Protein AF-A0A6S7KUN6-F1 (afdb_monomer_lite)

Structure (mmCIF, N/CA/C/O backbone):
data_AF-A0A6S7KUN6-F1
#
_entry.id   AF-A0A6S7KUN6-F1
#
loop_
_atom_site.group_PDB
_atom_site.id
_atom_site.type_symbol
_atom_site.label_atom_id
_atom_site.label_alt_id
_atom_site.label_comp_id
_atom_site.label_asym_id
_atom_site.label_entity_id
_atom_site.label_seq_id
_atom_site.pdbx_PDB_ins_code
_atom_site.Cartn_x
_atom_site.Cartn_y
_atom_site.Cartn_z
_atom_site.occupancy
_atom_site.B_iso_or_equiv
_atom_site.auth_seq_id
_atom_site.auth_comp_id
_atom_site.auth_asym_id
_atom_site.auth_atom_id
_atom_site.pdbx_PDB_model_num
ATOM 1 N N . MET A 1 1 ? -30.456 -2.593 23.488 1.00 65.50 1 MET A N 1
ATOM 2 C CA . MET A 1 1 ? -29.211 -3.186 22.964 1.00 65.50 1 MET A CA 1
ATOM 3 C C . MET A 1 1 ? -28.466 -2.086 22.238 1.00 65.50 1 MET A C 1
ATOM 5 O O . MET A 1 1 ? -29.022 -1.515 21.307 1.00 65.50 1 MET A O 1
ATOM 9 N N . SER A 1 2 ? -27.295 -1.713 22.738 1.00 84.31 2 SER A N 1
ATOM 10 C CA . SER A 1 2 ? -26.428 -0.672 22.185 1.00 84.31 2 SER A CA 1
ATOM 11 C C . SER A 1 2 ? -25.252 -1.310 21.444 1.00 84.31 2 SER A C 1
ATOM 13 O O . SER A 1 2 ? -24.844 -2.427 21.752 1.00 84.31 2 SER A O 1
ATOM 15 N N . LEU A 1 3 ? -24.660 -0.581 20.494 1.00 85.38 3 LEU A N 1
ATOM 16 C CA . LEU A 1 3 ? -23.443 -1.002 19.790 1.00 85.38 3 LEU A CA 1
ATOM 17 C C . LEU A 1 3 ? -22.271 -1.250 20.763 1.00 85.38 3 LEU A C 1
ATOM 19 O O . LEU A 1 3 ? -21.413 -2.081 20.501 1.00 85.38 3 LEU A O 1
ATOM 23 N N . THR A 1 4 ? -22.254 -0.565 21.910 1.00 87.75 4 THR A N 1
ATOM 24 C CA . THR A 1 4 ? -21.244 -0.727 22.971 1.00 87.75 4 THR A CA 1
ATOM 25 C C . THR A 1 4 ? -21.329 -2.049 23.727 1.00 87.75 4 THR A C 1
ATOM 27 O O . THR A 1 4 ? -20.382 -2.390 24.426 1.00 87.75 4 THR A O 1
ATOM 30 N N . ASP A 1 5 ? -22.443 -2.772 23.600 1.00 91.62 5 ASP A N 1
ATOM 31 C CA . ASP A 1 5 ? -22.669 -4.040 24.301 1.00 91.62 5 ASP A CA 1
ATOM 32 C C . ASP A 1 5 ? -22.072 -5.229 23.523 1.00 91.62 5 ASP A C 1
ATOM 34 O O . ASP A 1 5 ? -22.099 -6.366 23.993 1.00 91.62 5 ASP A O 1
ATOM 38 N N . LEU A 1 6 ? -21.552 -4.980 22.315 1.00 92.69 6 LEU A N 1
ATOM 39 C CA . LEU A 1 6 ? -20.938 -5.995 21.469 1.00 92.69 6 LEU A CA 1
ATOM 40 C C . LEU A 1 6 ? -19.494 -6.292 21.893 1.00 92.69 6 LEU A C 1
ATOM 42 O O . LEU A 1 6 ? -18.764 -5.386 22.305 1.00 92.69 6 LEU A O 1
ATOM 46 N N . PRO A 1 7 ? -19.039 -7.542 21.710 1.00 93.69 7 PRO A N 1
ATOM 47 C CA . PRO A 1 7 ? -17.645 -7.887 21.931 1.00 93.69 7 PRO A CA 1
ATOM 48 C C . PRO A 1 7 ? -16.720 -7.142 20.940 1.00 93.69 7 PRO A C 1
ATOM 50 O O . PRO A 1 7 ? -17.113 -6.894 19.788 1.00 93.69 7 PRO A O 1
ATOM 53 N N . PRO A 1 8 ? -15.487 -6.783 21.351 1.00 90.88 8 PRO A N 1
ATOM 54 C CA . PRO A 1 8 ? -14.544 -6.011 20.536 1.00 90.88 8 PRO A CA 1
ATOM 55 C C . PRO A 1 8 ? -14.263 -6.604 19.150 1.00 90.88 8 PRO A C 1
ATOM 57 O O . PRO A 1 8 ? -14.085 -5.865 18.186 1.00 90.88 8 PRO A O 1
ATOM 60 N N . GLU A 1 9 ? -14.254 -7.929 19.019 1.00 92.38 9 GLU A N 1
ATOM 61 C CA . GLU A 1 9 ? -13.981 -8.644 17.771 1.00 92.38 9 GLU A CA 1
ATOM 62 C C . GLU A 1 9 ? -15.078 -8.405 16.725 1.00 92.38 9 GLU A C 1
ATOM 64 O O . GLU A 1 9 ? -14.798 -8.248 15.531 1.00 92.38 9 GLU A O 1
ATOM 69 N N . VAL A 1 10 ? -16.335 -8.330 17.174 1.00 94.00 10 VAL A N 1
ATOM 70 C CA . VAL A 1 10 ? -17.483 -8.026 16.309 1.00 94.00 10 VAL A CA 1
ATOM 71 C C . VAL A 1 10 ? -17.439 -6.560 15.893 1.00 94.00 10 VAL A C 1
ATOM 73 O O . VAL A 1 10 ? -17.616 -6.259 14.715 1.00 94.00 10 VAL A O 1
ATOM 76 N N . LEU A 1 11 ? -17.111 -5.654 16.819 1.00 94.00 11 LEU A N 1
ATOM 77 C CA . LEU A 1 11 ? -16.915 -4.235 16.508 1.00 94.00 11 LEU A CA 1
ATOM 78 C C . LEU A 1 11 ? -15.819 -4.029 15.458 1.00 94.00 11 LEU A C 1
ATOM 80 O O . LEU A 1 11 ? -16.039 -3.337 14.467 1.00 94.00 11 LEU A O 1
ATOM 84 N N . LEU A 1 12 ? -14.669 -4.686 15.618 1.00 92.88 12 LEU A N 1
ATOM 85 C CA . LEU A 1 12 ? -13.580 -4.648 14.641 1.00 92.88 12 LEU A CA 1
ATOM 86 C C . LEU A 1 12 ? -13.991 -5.200 13.277 1.00 92.88 12 LEU A C 1
ATOM 88 O O . LEU A 1 12 ? -13.577 -4.667 12.249 1.00 92.88 12 LEU A O 1
ATOM 92 N N . THR A 1 13 ? -14.822 -6.239 13.260 1.00 93.56 13 THR A N 1
ATOM 93 C CA . THR A 1 13 ? -15.366 -6.796 12.018 1.00 93.56 13 THR A CA 1
ATOM 94 C C . THR A 1 13 ? -16.308 -5.810 11.333 1.00 93.56 13 THR A C 1
ATOM 96 O O . THR A 1 13 ? -16.226 -5.647 10.123 1.00 93.56 13 THR A O 1
ATOM 99 N N . ILE A 1 14 ? -17.150 -5.090 12.078 1.00 94.00 14 ILE A N 1
ATOM 100 C CA . ILE A 1 14 ? -17.986 -4.015 11.519 1.00 94.00 14 ILE A CA 1
ATOM 101 C C . ILE A 1 14 ? -17.098 -2.896 10.958 1.00 94.00 14 ILE A C 1
ATOM 103 O O . ILE A 1 14 ? -17.299 -2.442 9.833 1.00 94.00 14 ILE A O 1
ATOM 107 N N . PHE A 1 15 ? -16.078 -2.476 11.711 1.00 93.50 15 PHE A N 1
ATOM 108 C CA . PHE A 1 15 ? -15.167 -1.406 11.300 1.00 93.50 15 PHE A CA 1
ATOM 109 C C . PHE A 1 15 ? -14.301 -1.774 10.092 1.00 93.50 15 PHE A C 1
ATOM 111 O O . PHE A 1 15 ? -13.821 -0.871 9.408 1.00 93.50 15 PHE A O 1
ATOM 118 N N . LEU A 1 16 ? -14.134 -3.065 9.793 1.00 92.06 16 LEU A N 1
ATOM 119 C CA . LEU A 1 16 ? -13.464 -3.543 8.583 1.00 92.06 16 LEU A CA 1
ATOM 120 C C . LEU A 1 16 ? -14.166 -3.068 7.302 1.00 92.06 16 LEU A C 1
ATOM 122 O O . LEU A 1 16 ? -13.493 -2.771 6.323 1.00 92.06 16 LEU A O 1
ATOM 126 N N . TYR A 1 17 ? -15.497 -2.949 7.325 1.00 92.38 17 TYR A N 1
ATOM 127 C CA . TYR A 1 17 ? -16.297 -2.489 6.183 1.00 92.38 17 TYR A CA 1
ATOM 128 C C . TYR A 1 17 ? -16.336 -0.963 6.033 1.00 92.38 17 TYR A C 1
ATOM 130 O O . TYR A 1 17 ? -16.859 -0.443 5.050 1.00 92.38 17 TYR A O 1
ATOM 138 N N . LEU A 1 18 ? -15.817 -0.225 7.013 1.00 94.25 18 LEU A N 1
ATOM 139 C CA . LEU A 1 18 ? -15.802 1.234 7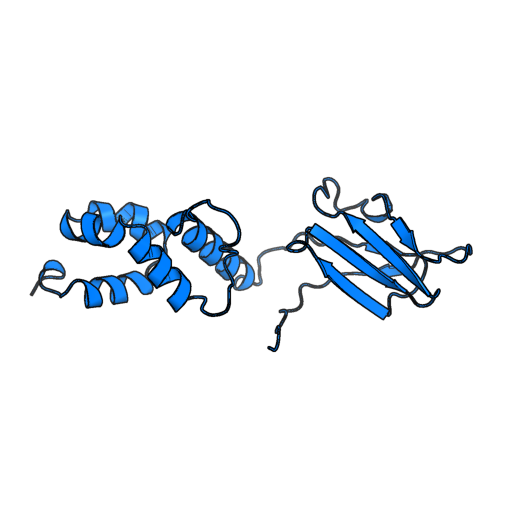.007 1.00 94.25 18 LEU A CA 1
ATOM 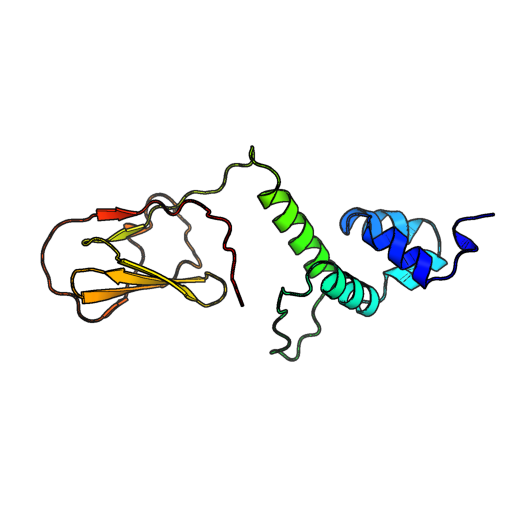140 C C . LEU A 1 18 ? -14.455 1.743 6.515 1.00 94.25 18 LEU A C 1
ATOM 142 O O . LEU A 1 18 ? -13.427 1.220 6.931 1.00 94.25 18 LEU A O 1
ATOM 146 N N . ARG A 1 19 ? -14.437 2.818 5.719 1.00 92.62 19 ARG A N 1
ATOM 147 C CA . ARG A 1 19 ? -13.185 3.417 5.226 1.00 92.62 19 ARG A CA 1
ATOM 148 C C . ARG A 1 19 ? -12.261 3.876 6.353 1.00 92.62 19 ARG A C 1
ATOM 150 O O . ARG A 1 19 ? -12.712 4.444 7.349 1.00 92.62 19 ARG A O 1
ATOM 157 N N . THR A 1 20 ? -10.960 3.698 6.156 1.00 93.19 20 THR A N 1
ATOM 158 C CA . THR A 1 20 ? -9.891 4.012 7.110 1.00 93.19 20 THR A CA 1
ATOM 159 C C . THR A 1 20 ? -9.988 5.450 7.622 1.00 93.19 20 THR A C 1
ATOM 161 O O . THR A 1 20 ? -10.024 5.667 8.835 1.00 93.19 20 THR A O 1
ATOM 164 N N . LYS A 1 21 ? -10.142 6.429 6.716 1.00 93.00 21 LYS A N 1
ATOM 165 C CA . LYS A 1 21 ? -10.352 7.851 7.056 1.00 93.00 21 LYS A CA 1
ATOM 166 C C . LYS A 1 21 ? -11.541 8.054 8.004 1.00 93.00 21 LYS A C 1
ATOM 168 O O . LYS A 1 21 ? -11.430 8.789 8.982 1.00 93.00 21 LYS A O 1
ATOM 173 N N . PHE A 1 22 ? -12.670 7.395 7.738 1.00 95.25 22 PHE A N 1
ATOM 174 C CA . PHE A 1 22 ? -13.879 7.511 8.557 1.00 95.25 22 PHE A CA 1
ATOM 175 C C . PHE A 1 22 ? -13.689 6.880 9.940 1.00 95.25 22 PHE A C 1
ATOM 177 O O . PHE A 1 22 ? -14.031 7.476 10.962 1.00 95.25 22 PHE A O 1
ATOM 184 N N . VAL A 1 23 ? -13.086 5.692 9.991 1.00 95.50 23 VAL A N 1
ATOM 185 C CA . VAL A 1 23 ? -12.803 4.994 11.249 1.00 95.50 23 VAL A CA 1
ATOM 186 C C . VAL A 1 23 ? -11.882 5.835 12.138 1.00 95.50 23 VAL A C 1
ATOM 188 O O . VAL A 1 23 ? -12.180 6.029 13.316 1.00 95.50 23 VAL A O 1
ATOM 191 N N . LEU A 1 24 ? -10.811 6.401 11.576 1.00 94.12 24 LEU A N 1
ATOM 192 C CA . LEU A 1 24 ? -9.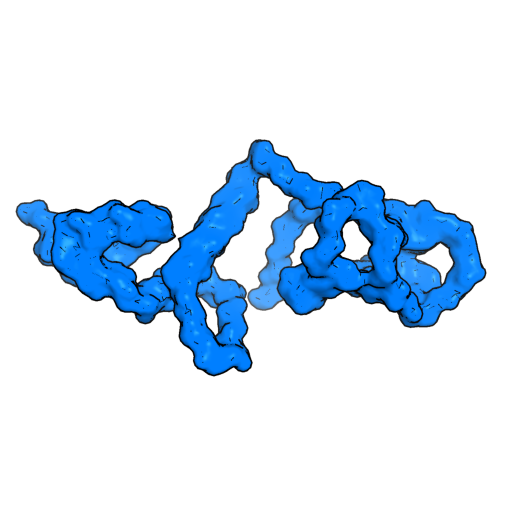836 7.199 12.323 1.00 94.12 24 LEU A CA 1
ATOM 193 C C . LEU A 1 24 ? -10.359 8.567 12.759 1.00 94.12 24 LEU A C 1
ATOM 195 O O . LEU A 1 24 ? -10.056 8.987 13.874 1.00 94.12 24 LEU A O 1
ATOM 199 N N . ASN A 1 25 ? -11.133 9.254 11.917 1.00 94.50 25 ASN A N 1
ATOM 200 C CA . ASN A 1 25 ? -11.549 10.634 12.185 1.00 94.50 25 ASN A CA 1
ATOM 201 C C . ASN A 1 25 ? -12.898 10.736 12.899 1.00 94.50 25 ASN A C 1
ATOM 203 O O . ASN A 1 25 ? -13.129 11.705 13.623 1.00 94.50 25 ASN A O 1
ATOM 207 N N . THR A 1 26 ? -13.782 9.757 12.705 1.00 95.75 26 THR A N 1
ATOM 208 C CA . THR A 1 26 ? -15.151 9.789 13.228 1.00 95.75 26 THR A CA 1
ATOM 209 C C . THR A 1 26 ? -15.341 8.761 14.332 1.00 95.75 26 THR A C 1
ATOM 211 O O . THR A 1 26 ? -15.686 9.136 15.449 1.00 95.75 26 THR A O 1
ATOM 214 N N . VAL A 1 27 ? -15.074 7.477 14.068 1.00 94.69 27 VAL A N 1
ATOM 215 C CA . VAL A 1 27 ? -15.407 6.388 15.010 1.00 94.69 27 VAL A CA 1
ATOM 216 C C . VAL A 1 27 ? -14.605 6.491 16.313 1.00 94.69 27 VAL A C 1
ATOM 218 O O . VAL A 1 27 ? -15.159 6.299 17.395 1.00 94.69 27 VAL A O 1
ATOM 221 N N . THR A 1 28 ? -13.334 6.893 16.238 1.00 94.88 28 THR A N 1
ATOM 222 C CA . THR A 1 28 ? -12.486 7.149 17.421 1.00 94.88 28 THR A CA 1
ATOM 223 C C . THR A 1 28 ? -13.026 8.246 18.344 1.00 94.88 28 THR A C 1
ATOM 225 O O . THR A 1 28 ? -12.699 8.255 19.528 1.00 94.88 28 THR A O 1
ATOM 228 N N . ARG A 1 29 ? -13.851 9.168 17.830 1.00 95.06 29 ARG A N 1
ATOM 229 C CA . ARG A 1 29 ? -14.406 10.302 18.586 1.00 95.06 29 ARG A CA 1
ATOM 230 C C . ARG A 1 29 ? -15.772 10.009 19.204 1.00 95.06 29 ARG A C 1
ATOM 232 O O . ARG A 1 29 ? -16.244 10.806 20.006 1.00 95.06 29 ARG A O 1
ATOM 239 N N . VAL A 1 30 ? -16.401 8.886 18.850 1.00 94.12 30 VAL A N 1
ATOM 240 C CA . VAL A 1 30 ? -17.744 8.531 19.336 1.00 94.12 30 VAL A CA 1
ATOM 241 C C . VAL A 1 30 ? -17.712 8.145 20.814 1.00 94.12 30 VAL A C 1
ATOM 243 O O . VAL A 1 30 ? -18.526 8.629 21.596 1.00 94.12 30 VAL A O 1
ATOM 246 N N . CYS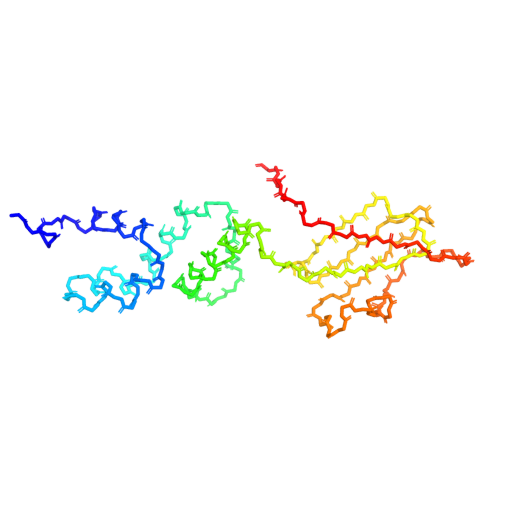 A 1 31 ? -16.788 7.267 21.216 1.00 94.06 31 CYS A N 1
ATOM 247 C CA . CYS A 1 31 ? -16.662 6.837 22.607 1.00 94.06 31 CYS A CA 1
ATOM 248 C C . CYS A 1 31 ? -15.250 6.330 22.941 1.00 94.06 31 CYS A C 1
ATOM 250 O O . CYS A 1 31 ? -14.467 5.963 22.062 1.00 94.06 31 CYS A O 1
ATOM 252 N N . LYS A 1 32 ? -14.940 6.255 24.244 1.00 94.00 32 LYS A N 1
ATOM 253 C CA . LYS A 1 32 ? -13.636 5.781 24.744 1.00 94.00 32 LYS A CA 1
ATOM 254 C C . LYS A 1 32 ? -13.341 4.336 24.337 1.00 94.00 32 LYS A C 1
ATOM 256 O O . LYS A 1 32 ? -12.205 4.021 24.006 1.00 94.00 32 LYS A O 1
ATOM 261 N N . LEU A 1 33 ? -14.357 3.468 24.325 1.00 93.69 33 LEU A N 1
ATOM 262 C CA . LEU A 1 33 ? -14.205 2.067 23.922 1.00 93.69 33 LEU A CA 1
ATOM 263 C C . LEU A 1 33 ? -13.671 1.962 22.485 1.00 93.69 33 LEU A C 1
ATOM 265 O O . LEU A 1 33 ? -12.678 1.281 22.243 1.00 93.69 33 LEU A O 1
ATOM 269 N N . PHE A 1 34 ? -14.285 2.682 21.544 1.00 94.88 34 PHE A N 1
ATOM 270 C CA . PHE A 1 34 ? -13.871 2.653 20.139 1.00 94.88 34 PHE A CA 1
ATOM 271 C C . PHE A 1 34 ? -12.486 3.254 19.949 1.00 94.88 34 PHE A C 1
ATOM 273 O O . PHE A 1 34 ? -11.670 2.683 19.227 1.00 94.88 34 PHE A O 1
ATOM 280 N N . TYR A 1 35 ? -12.185 4.347 20.655 1.00 95.00 35 TYR A N 1
ATOM 281 C CA . TYR A 1 35 ? -10.838 4.903 20.688 1.00 95.00 35 TYR A CA 1
ATOM 282 C C . TYR A 1 35 ? -9.804 3.844 21.098 1.00 95.00 35 TYR A C 1
ATOM 284 O O . TYR A 1 35 ? -8.824 3.640 20.384 1.00 95.00 35 TYR A O 1
ATOM 292 N N . HIS A 1 36 ? -10.029 3.117 22.195 1.00 94.81 36 HIS A N 1
ATOM 293 C CA . HIS A 1 36 ? -9.077 2.117 22.690 1.00 94.81 36 HIS A CA 1
ATOM 294 C C . HIS A 1 36 ? -8.919 0.899 21.773 1.00 94.81 36 HIS A C 1
ATOM 296 O O . HIS A 1 36 ? -7.822 0.358 21.684 1.00 94.81 36 HIS A O 1
ATOM 302 N N . ILE A 1 37 ? -9.976 0.492 21.068 1.00 94.19 37 ILE A N 1
ATOM 303 C CA . ILE A 1 37 ? -9.937 -0.648 20.140 1.00 94.19 37 ILE A CA 1
ATOM 304 C C . ILE A 1 37 ? -9.239 -0.282 18.815 1.00 94.19 37 ILE A C 1
ATOM 306 O O . ILE A 1 37 ? -8.502 -1.091 18.249 1.00 94.19 37 ILE A O 1
ATOM 310 N N . ILE A 1 38 ? -9.461 0.936 18.310 1.00 94.62 38 ILE A N 1
ATOM 311 C CA . ILE A 1 38 ? -8.981 1.382 16.991 1.00 94.62 38 ILE A CA 1
ATOM 312 C C . ILE A 1 38 ? -7.569 1.975 17.058 1.00 94.62 38 ILE A C 1
ATOM 314 O O . ILE A 1 38 ? -6.813 1.881 16.095 1.00 94.62 38 ILE A O 1
ATOM 318 N N . THR A 1 39 ? -7.192 2.618 18.163 1.00 92.50 39 THR A N 1
ATOM 319 C CA . THR A 1 39 ? -5.903 3.325 18.270 1.00 92.50 39 THR A CA 1
ATOM 320 C C . THR A 1 39 ? -4.663 2.426 18.120 1.00 92.50 39 THR A C 1
ATOM 322 O O . THR A 1 39 ? -3.696 2.892 17.512 1.00 92.50 39 THR A O 1
ATOM 325 N N . PRO A 1 40 ? -4.618 1.178 18.621 1.00 92.94 40 PRO A N 1
ATOM 326 C CA . PRO A 1 40 ? -3.435 0.327 18.494 1.00 92.94 40 PRO A CA 1
ATOM 327 C C . PRO A 1 40 ? -3.077 -0.007 17.036 1.00 92.94 40 PRO A C 1
ATOM 329 O O . PRO A 1 40 ? -3.934 -0.411 16.255 1.00 92.94 40 PRO A O 1
ATOM 332 N N . GLU A 1 41 ? -1.793 0.079 16.671 1.00 91.19 41 GLU A N 1
ATOM 333 C CA . GLU A 1 41 ? -1.319 -0.283 15.319 1.00 91.19 41 GLU A CA 1
ATOM 334 C C . GLU A 1 41 ? -1.549 -1.767 14.986 1.00 91.19 41 GLU A C 1
ATOM 336 O O . GLU A 1 41 ? -1.790 -2.111 13.833 1.00 91.19 41 GLU A O 1
ATOM 341 N N . ALA A 1 42 ? -1.560 -2.654 15.988 1.00 90.00 42 ALA A N 1
ATOM 342 C CA . ALA A 1 42 ? -1.840 -4.080 15.795 1.00 90.00 42 ALA A CA 1
ATOM 343 C C . ALA A 1 42 ? -3.236 -4.340 15.196 1.00 90.00 42 ALA A C 1
ATOM 345 O O . ALA A 1 42 ? -3.410 -5.256 14.385 1.00 90.00 42 ALA A O 1
ATOM 346 N N . THR A 1 43 ? -4.220 -3.503 15.543 1.00 92.88 43 THR A N 1
ATOM 347 C CA . THR A 1 43 ? -5.564 -3.540 14.955 1.00 92.88 43 THR A CA 1
ATOM 348 C C . THR A 1 43 ? -5.500 -3.283 13.450 1.00 92.88 43 THR A C 1
ATOM 350 O O . THR A 1 43 ? -6.107 -4.007 12.660 1.00 92.88 43 THR A O 1
ATOM 353 N N . TRP A 1 44 ? -4.707 -2.293 13.042 1.00 92.81 44 TRP A N 1
ATOM 354 C CA . TRP A 1 44 ? -4.535 -1.907 11.644 1.00 92.81 44 TRP A CA 1
ATOM 355 C C . TRP A 1 44 ? -3.671 -2.894 10.866 1.00 92.81 44 TRP A C 1
ATOM 357 O O . TRP A 1 44 ? -4.008 -3.202 9.731 1.00 92.81 44 TRP A O 1
ATOM 367 N N . LYS A 1 45 ? -2.648 -3.490 11.490 1.00 90.56 45 LYS A N 1
ATOM 368 C CA . LYS A 1 45 ? -1.905 -4.622 10.914 1.00 90.56 45 LYS A CA 1
ATOM 369 C C . LYS A 1 45 ? -2.832 -5.797 10.605 1.00 90.56 45 LYS A C 1
ATOM 371 O O . LYS A 1 45 ? -2.806 -6.354 9.511 1.00 90.56 45 LYS A O 1
ATOM 376 N N . THR A 1 46 ? -3.698 -6.146 11.555 1.00 90.50 46 THR A N 1
ATOM 377 C CA . THR A 1 46 ? -4.675 -7.233 11.385 1.00 90.50 46 THR A CA 1
ATOM 378 C C . THR A 1 46 ? -5.668 -6.917 10.269 1.00 90.50 46 THR A C 1
ATOM 380 O O . THR A 1 46 ? -5.958 -7.774 9.436 1.00 90.50 46 THR A O 1
ATOM 383 N N . ARG A 1 47 ? -6.171 -5.678 10.228 1.00 92.19 47 ARG A N 1
ATOM 384 C CA . ARG A 1 47 ? -7.037 -5.187 9.152 1.00 92.19 47 ARG A CA 1
ATOM 385 C C . ARG A 1 47 ? -6.346 -5.268 7.792 1.00 92.19 47 ARG A C 1
ATOM 387 O O . ARG A 1 47 ? -6.925 -5.833 6.872 1.00 92.19 47 ARG A O 1
ATOM 394 N N . PHE A 1 48 ? -5.123 -4.756 7.683 1.00 91.69 48 PHE A N 1
ATOM 395 C CA . PHE A 1 48 ? -4.343 -4.752 6.448 1.00 91.69 48 PHE A CA 1
ATOM 396 C C . PHE A 1 48 ? -4.201 -6.165 5.880 1.00 91.69 48 PHE A C 1
ATOM 398 O O . PHE A 1 48 ? -4.566 -6.412 4.735 1.00 91.69 48 PHE A O 1
ATOM 405 N N . ASN A 1 49 ? -3.780 -7.114 6.718 1.00 89.38 49 ASN A N 1
ATOM 406 C CA . ASN A 1 49 ? -3.585 -8.505 6.311 1.00 89.38 49 ASN A CA 1
ATOM 407 C C . ASN A 1 49 ? -4.893 -9.205 5.909 1.00 89.38 49 ASN A C 1
ATOM 409 O O . ASN A 1 49 ? -4.867 -10.124 5.095 1.00 89.38 49 ASN A O 1
ATOM 413 N N . LYS A 1 50 ? -6.039 -8.789 6.467 1.00 90.12 50 LYS A N 1
ATOM 414 C CA . LYS A 1 50 ? -7.353 -9.316 6.074 1.00 90.12 50 LYS A CA 1
ATOM 415 C C . LYS A 1 50 ? -7.820 -8.784 4.721 1.00 90.12 50 LYS A C 1
ATOM 417 O O . LYS A 1 50 ? -8.399 -9.550 3.959 1.00 90.12 50 LYS A O 1
ATOM 422 N N . ILE A 1 51 ? -7.612 -7.496 4.446 1.00 89.88 51 ILE A N 1
ATOM 423 C CA . ILE A 1 51 ? -8.068 -6.865 3.197 1.00 89.88 51 ILE A CA 1
ATOM 424 C C . ILE A 1 51 ? -7.117 -7.212 2.043 1.00 89.88 51 ILE A C 1
ATOM 426 O O . ILE A 1 51 ? -7.571 -7.565 0.957 1.00 89.88 51 ILE A O 1
ATOM 430 N N . TRP A 1 52 ? -5.803 -7.182 2.284 1.00 89.62 52 TRP A N 1
ATOM 431 C CA . TRP A 1 52 ? -4.776 -7.391 1.261 1.00 89.62 52 TRP A CA 1
ATOM 432 C C . TRP A 1 52 ? -3.800 -8.519 1.625 1.00 89.62 52 TRP A C 1
ATOM 434 O O . TRP A 1 52 ? -2.604 -8.276 1.786 1.00 89.62 52 TRP A O 1
ATOM 444 N N . PRO A 1 53 ? -4.257 -9.783 1.686 1.00 84.19 53 PRO A N 1
ATOM 445 C CA . PRO A 1 53 ? -3.429 -10.910 2.128 1.00 84.19 53 PRO A CA 1
ATOM 446 C C . PRO A 1 53 ? -2.200 -11.169 1.244 1.00 84.19 53 PRO A C 1
ATOM 448 O O . PRO A 1 53 ? -1.252 -11.811 1.680 1.00 84.19 53 PRO A O 1
ATOM 451 N N . ARG A 1 54 ? -2.217 -10.690 -0.007 1.00 79.62 54 ARG A N 1
ATOM 452 C CA . ARG A 1 54 ? -1.124 -10.857 -0.978 1.00 79.62 54 ARG A CA 1
ATOM 453 C C . ARG A 1 54 ? -0.208 -9.637 -1.097 1.00 79.62 54 ARG A C 1
ATOM 455 O O . ARG A 1 54 ? 0.775 -9.705 -1.829 1.00 79.62 54 ARG A O 1
ATOM 462 N N . ARG A 1 55 ? -0.510 -8.518 -0.426 1.00 74.94 55 ARG A N 1
ATOM 463 C CA . ARG A 1 55 ? 0.377 -7.347 -0.436 1.00 74.94 55 ARG A CA 1
ATOM 464 C C . ARG A 1 55 ? 1.466 -7.574 0.601 1.00 74.94 55 ARG A C 1
ATOM 466 O O . ARG A 1 55 ? 1.222 -7.491 1.800 1.00 74.94 55 ARG A O 1
ATOM 473 N N . VAL A 1 56 ? 2.662 -7.903 0.122 1.00 61.44 56 VAL A N 1
ATOM 474 C CA . VAL A 1 56 ? 3.848 -8.026 0.968 1.00 61.44 56 VAL A CA 1
ATOM 475 C C . VAL A 1 56 ? 4.223 -6.626 1.441 1.00 61.44 56 VAL A C 1
ATOM 477 O O . VAL A 1 56 ? 4.673 -5.798 0.653 1.00 61.44 56 VAL A O 1
ATOM 480 N N . THR A 1 57 ? 4.031 -6.340 2.726 1.00 62.06 57 THR A N 1
ATOM 481 C CA . THR A 1 57 ? 4.775 -5.258 3.370 1.00 62.06 57 THR A CA 1
ATOM 482 C C . THR A 1 57 ? 6.192 -5.765 3.559 1.00 62.06 57 THR A C 1
ATOM 484 O O . THR A 1 57 ? 6.380 -6.807 4.188 1.00 62.06 57 THR A O 1
ATOM 487 N N . ASN A 1 58 ? 7.188 -5.077 3.003 1.00 56.50 58 ASN A N 1
ATOM 488 C CA . ASN A 1 58 ? 8.570 -5.407 3.317 1.00 56.50 58 ASN A CA 1
ATOM 489 C C . ASN A 1 58 ? 8.793 -5.152 4.806 1.00 56.50 58 ASN A C 1
ATOM 491 O O . ASN A 1 58 ? 9.022 -4.022 5.221 1.00 56.50 58 ASN A O 1
ATOM 495 N N . ASP A 1 59 ? 8.749 -6.211 5.606 1.00 53.94 59 ASP A N 1
ATOM 496 C CA . ASP A 1 59 ? 9.209 -6.208 6.998 1.00 53.94 59 ASP A CA 1
ATOM 497 C C . ASP A 1 59 ? 10.761 -6.136 7.055 1.00 53.94 59 ASP A C 1
ATOM 499 O O . ASP A 1 59 ? 11.368 -6.498 8.059 1.00 53.94 59 ASP A O 1
ATOM 503 N N . SER A 1 60 ? 11.431 -5.717 5.968 1.00 51.47 60 SER A N 1
ATOM 504 C CA . SER A 1 60 ? 12.885 -5.814 5.789 1.00 51.47 60 SER A CA 1
ATOM 505 C C . SER A 1 60 ? 13.692 -4.694 6.441 1.00 51.47 60 SER A C 1
ATOM 507 O O . SER A 1 60 ? 14.914 -4.783 6.440 1.00 51.47 60 SER A O 1
ATOM 509 N N . ASP A 1 61 ? 13.053 -3.696 7.048 1.00 49.94 61 ASP A N 1
ATOM 510 C CA . ASP A 1 61 ? 13.739 -2.648 7.801 1.00 49.94 61 ASP A CA 1
ATOM 511 C C . ASP A 1 61 ? 13.181 -2.581 9.225 1.00 49.94 61 ASP A C 1
ATOM 513 O O . ASP A 1 61 ? 11.982 -2.740 9.440 1.00 49.94 61 ASP A O 1
ATOM 517 N N . CYS A 1 62 ? 14.042 -2.313 10.214 1.00 52.62 62 CYS A N 1
ATOM 518 C CA . CYS A 1 62 ? 13.735 -2.150 11.649 1.00 52.62 62 CYS A CA 1
ATOM 519 C C . CYS A 1 62 ? 12.696 -1.049 11.993 1.00 52.62 62 CYS A C 1
ATOM 521 O O . CYS A 1 62 ? 12.608 -0.606 13.140 1.00 52.62 62 CYS A O 1
ATOM 523 N N . ILE A 1 63 ? 11.921 -0.570 11.023 1.00 60.22 63 ILE A N 1
ATOM 524 C CA . ILE A 1 63 ? 10.924 0.482 11.151 1.00 60.22 63 ILE A CA 1
ATOM 525 C C . ILE A 1 63 ? 9.552 -0.179 11.256 1.00 60.22 63 ILE A C 1
ATOM 527 O O . ILE A 1 63 ? 9.057 -0.785 10.310 1.00 60.22 63 ILE A O 1
ATOM 531 N N . ILE A 1 64 ? 8.908 -0.031 12.415 1.00 64.56 64 ILE A N 1
ATOM 532 C CA . ILE A 1 64 ? 7.520 -0.461 12.604 1.00 64.56 64 ILE A CA 1
ATOM 533 C C . ILE A 1 64 ? 6.649 0.298 11.588 1.00 64.56 64 ILE A C 1
ATOM 535 O O . ILE A 1 64 ? 6.602 1.533 11.650 1.00 64.56 64 ILE A O 1
ATOM 539 N N . PRO A 1 65 ? 5.941 -0.396 10.677 1.00 70.88 65 PRO A N 1
ATOM 540 C CA . PRO A 1 65 ? 5.111 0.276 9.691 1.00 70.88 65 PRO A CA 1
ATOM 541 C C . PRO A 1 65 ? 4.009 1.083 10.381 1.00 70.88 65 PRO A C 1
ATOM 543 O O . PRO A 1 65 ? 3.396 0.625 11.349 1.00 70.88 65 PRO A O 1
ATOM 546 N N . ARG A 1 66 ? 3.715 2.282 9.866 1.00 87.75 66 ARG A N 1
ATOM 547 C CA . ARG A 1 66 ? 2.540 3.064 10.283 1.00 87.75 66 ARG A CA 1
ATOM 548 C C . ARG A 1 66 ? 1.309 2.454 9.607 1.00 87.75 66 ARG A C 1
ATOM 550 O O . ARG A 1 66 ? 0.882 2.915 8.553 1.00 87.75 66 ARG A O 1
ATOM 557 N N . TRP A 1 67 ? 0.763 1.384 10.183 1.00 90.12 67 TRP A N 1
ATOM 558 C CA . TRP A 1 67 ? -0.294 0.562 9.581 1.00 90.12 67 TRP A CA 1
ATOM 559 C C . TRP A 1 67 ? -1.563 1.342 9.257 1.00 90.12 67 TRP A C 1
ATOM 561 O O . TRP A 1 67 ? -2.213 1.053 8.255 1.00 90.12 67 TRP A O 1
ATOM 571 N N . LYS A 1 68 ? -1.900 2.350 10.064 1.00 92.12 68 LYS A N 1
ATOM 572 C CA . LYS A 1 68 ? -2.994 3.286 9.756 1.00 92.12 68 LYS A CA 1
ATOM 573 C C . LYS A 1 68 ? -2.803 3.990 8.417 1.00 92.12 68 LYS A C 1
ATOM 575 O O . LYS A 1 68 ? -3.730 4.042 7.615 1.00 92.12 68 LYS A O 1
ATOM 580 N N . GLU A 1 69 ? -1.602 4.513 8.194 1.00 90.00 69 GLU A N 1
ATOM 581 C CA . GLU A 1 69 ? -1.251 5.240 6.976 1.00 90.00 69 GLU A CA 1
ATOM 582 C C . GLU A 1 69 ? -1.219 4.288 5.781 1.00 90.00 69 GLU A C 1
ATOM 584 O O . GLU A 1 69 ? -1.817 4.573 4.751 1.00 90.00 69 GLU A O 1
ATOM 589 N N . LEU A 1 70 ? -0.632 3.101 5.949 1.00 89.06 70 LEU A N 1
ATOM 590 C CA . LEU A 1 70 ? -0.640 2.078 4.904 1.00 89.06 70 LEU A CA 1
ATOM 591 C C . LEU A 1 70 ? -2.061 1.663 4.514 1.00 89.06 70 LEU A C 1
ATOM 593 O O . LEU A 1 70 ? -2.370 1.619 3.327 1.00 89.06 70 LEU A O 1
ATOM 597 N N . CYS A 1 71 ? -2.945 1.398 5.482 1.00 91.56 71 CYS A N 1
ATOM 598 C CA . CYS A 1 71 ? -4.347 1.089 5.187 1.00 91.56 71 CYS A CA 1
ATOM 599 C C . CYS A 1 71 ? -5.022 2.239 4.439 1.00 91.56 71 CYS A C 1
ATOM 601 O O . CYS A 1 71 ? -5.758 2.000 3.485 1.00 91.56 71 CYS A O 1
ATOM 603 N N . HIS A 1 72 ? -4.745 3.478 4.847 1.00 91.69 72 HIS A N 1
ATOM 604 C CA . HIS A 1 72 ? -5.29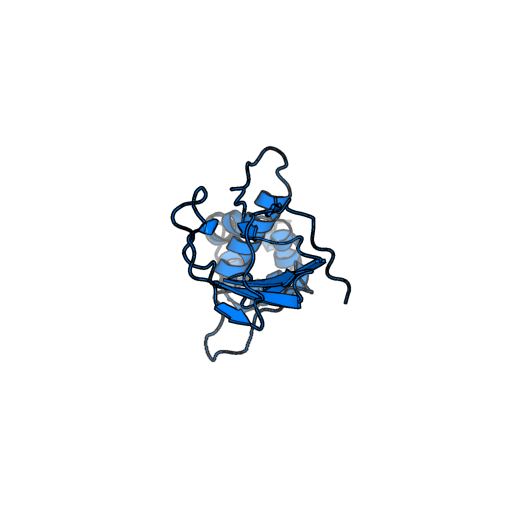4 4.652 4.194 1.00 91.69 72 HIS A CA 1
ATOM 605 C C . HIS A 1 72 ? -4.848 4.756 2.728 1.00 91.69 72 HIS A C 1
ATOM 607 O O . HIS A 1 72 ? -5.696 4.860 1.844 1.00 91.69 72 HIS A O 1
ATOM 613 N N . GLN A 1 73 ? -3.543 4.685 2.472 1.00 89.44 73 GLN A N 1
ATOM 614 C CA . GLN A 1 73 ? -2.962 4.786 1.133 1.00 89.44 73 GLN A CA 1
ATOM 615 C C . GLN A 1 73 ? -3.439 3.660 0.214 1.00 89.44 73 GLN A C 1
ATOM 617 O O . GLN A 1 73 ? -3.740 3.898 -0.952 1.00 89.44 73 GLN A O 1
ATOM 622 N N . ASN A 1 74 ? -3.552 2.440 0.742 1.00 90.12 74 ASN A N 1
ATOM 623 C CA . ASN A 1 74 ? -4.004 1.291 -0.037 1.00 90.12 74 ASN A CA 1
ATOM 624 C C . ASN A 1 74 ? -5.490 1.396 -0.409 1.00 90.12 74 ASN A C 1
ATOM 626 O O . ASN A 1 74 ? -5.842 1.038 -1.527 1.00 90.12 74 ASN A O 1
ATOM 630 N N . GLU A 1 75 ? -6.348 1.924 0.472 1.00 91.62 75 GLU A N 1
ATOM 631 C CA . GLU A 1 75 ? -7.749 2.202 0.120 1.00 91.62 75 GLU A CA 1
ATOM 632 C C . GLU A 1 75 ? -7.875 3.263 -0.972 1.00 91.62 75 GLU A C 1
ATOM 634 O O . GLU A 1 75 ? -8.689 3.102 -1.876 1.00 91.62 75 GLU A O 1
ATOM 639 N N . GLU A 1 76 ? -7.096 4.346 -0.895 1.00 88.62 76 GLU A N 1
ATOM 640 C CA . GLU A 1 76 ? -7.123 5.383 -1.933 1.00 88.62 76 GLU A CA 1
ATOM 641 C C . GLU A 1 76 ? -6.624 4.815 -3.261 1.00 88.62 76 GLU A C 1
ATOM 643 O O . GLU A 1 76 ? -7.271 5.021 -4.282 1.00 88.62 76 GLU A O 1
ATOM 648 N N . PHE A 1 77 ? -5.534 4.042 -3.247 1.00 86.06 77 PHE A N 1
ATOM 649 C CA . PHE A 1 77 ? -5.035 3.361 -4.438 1.00 86.06 77 PHE A CA 1
ATOM 650 C C . PHE A 1 77 ? -6.118 2.467 -5.050 1.00 86.06 77 PHE A C 1
ATOM 652 O O . PHE A 1 77 ? -6.455 2.631 -6.217 1.00 86.06 77 PHE A O 1
ATOM 659 N N . ASP A 1 78 ? -6.736 1.585 -4.264 1.00 87.50 78 ASP A N 1
ATOM 660 C CA . ASP A 1 78 ? -7.800 0.702 -4.753 1.00 87.50 78 ASP A CA 1
ATOM 661 C C . ASP A 1 78 ? -8.981 1.490 -5.324 1.00 87.50 78 ASP A C 1
ATOM 663 O O . ASP A 1 78 ? -9.497 1.144 -6.383 1.00 87.50 78 ASP A O 1
ATOM 667 N N . GLN A 1 79 ? -9.381 2.577 -4.661 1.00 86.56 79 GLN A N 1
ATOM 668 C CA . GLN A 1 79 ? -10.442 3.451 -5.151 1.00 86.56 79 GLN A CA 1
ATOM 669 C C . GLN A 1 79 ? -10.059 4.101 -6.490 1.00 86.56 79 GLN A C 1
ATOM 671 O O . GLN A 1 79 ? -10.876 4.124 -7.405 1.00 86.56 79 GLN A O 1
ATOM 676 N N . HIS A 1 80 ? -8.816 4.568 -6.633 1.00 84.62 80 HIS A N 1
ATOM 677 C CA . HIS A 1 80 ? -8.293 5.105 -7.891 1.00 84.62 80 HIS A CA 1
ATOM 678 C C . HIS A 1 80 ? -8.372 4.083 -9.037 1.00 84.62 80 HIS A C 1
ATOM 680 O O . HIS A 1 80 ? -8.733 4.456 -10.147 1.00 84.62 80 HIS A O 1
ATOM 686 N N . TRP A 1 81 ? -8.099 2.800 -8.781 1.00 83.31 81 TRP A N 1
ATOM 687 C CA . TRP A 1 81 ? -8.210 1.741 -9.797 1.00 83.31 81 TRP A CA 1
ATOM 688 C C . TRP A 1 81 ? -9.649 1.316 -10.111 1.00 83.31 81 TRP A C 1
ATOM 690 O O . TRP A 1 81 ? -9.895 0.730 -11.164 1.00 83.31 81 TRP A O 1
ATOM 700 N N . LEU A 1 82 ? -10.596 1.585 -9.210 1.00 85.62 82 LEU A N 1
ATOM 701 C CA . LEU A 1 82 ? -12.016 1.272 -9.388 1.00 85.62 82 LEU A CA 1
ATOM 702 C C . LEU A 1 82 ? -12.802 2.391 -10.086 1.00 85.62 82 LEU A C 1
ATOM 704 O O . LEU A 1 82 ? -13.939 2.157 -10.488 1.00 85.62 82 LEU A O 1
ATOM 708 N N . GLU A 1 83 ? -12.226 3.587 -10.218 1.00 85.50 83 GLU A N 1
ATOM 709 C CA . GLU A 1 83 ? -12.840 4.753 -10.857 1.00 85.50 83 GLU A CA 1
ATOM 710 C C . GLU A 1 83 ? -12.403 4.837 -12.335 1.00 85.50 83 GLU A C 1
ATOM 712 O O . GLU A 1 83 ? -11.357 5.412 -12.627 1.00 85.50 83 GLU A O 1
ATOM 717 N N . PRO A 1 84 ? -13.177 4.299 -13.302 1.00 73.50 84 PRO A N 1
ATOM 718 C CA . PRO A 1 84 ? -12.772 4.269 -14.714 1.00 73.50 84 PRO A CA 1
ATOM 719 C C . PRO A 1 84 ? -12.723 5.656 -15.369 1.00 73.50 84 PRO A C 1
ATOM 721 O O . PRO A 1 84 ? -12.121 5.813 -16.425 1.00 73.50 84 PRO A O 1
ATOM 724 N N . GLU A 1 85 ? -13.377 6.649 -14.764 1.00 78.75 85 GLU A N 1
ATOM 725 C CA . GLU A 1 85 ? -13.394 8.042 -15.225 1.00 78.75 85 GLU A CA 1
ATOM 726 C C . GLU A 1 85 ? -12.155 8.824 -14.779 1.00 78.75 85 GLU A C 1
ATOM 728 O O . GLU A 1 85 ? -11.949 9.956 -15.211 1.00 78.75 85 GLU A O 1
ATOM 733 N N . LYS A 1 86 ? -11.333 8.245 -13.898 1.00 73.31 86 LYS A N 1
ATOM 734 C CA . LYS A 1 86 ? -10.129 8.900 -13.414 1.00 73.31 86 LYS A CA 1
ATOM 735 C C . LYS A 1 86 ? -9.024 8.764 -14.447 1.00 73.31 86 LYS A C 1
ATOM 737 O O . LYS A 1 86 ? -8.634 7.660 -14.825 1.00 73.31 86 LYS A O 1
ATOM 742 N N . GLU A 1 87 ? -8.522 9.904 -14.897 1.00 73.50 87 GLU A N 1
ATOM 743 C CA . GLU A 1 87 ? -7.403 9.947 -15.825 1.00 73.50 87 GLU A CA 1
ATOM 744 C C . GLU A 1 87 ? -6.128 9.488 -15.108 1.00 73.50 87 GLU A C 1
ATOM 746 O O . GLU A 1 87 ? -5.820 9.922 -13.996 1.00 73.50 87 GLU A O 1
ATOM 751 N N . PHE A 1 88 ? -5.415 8.560 -15.742 1.00 73.25 88 PHE A N 1
ATOM 752 C CA . PHE A 1 88 ? -4.057 8.207 -15.357 1.00 73.25 88 PHE A CA 1
ATOM 753 C C . PHE A 1 88 ? -3.100 9.041 -16.192 1.00 73.25 88 PHE A C 1
ATOM 755 O O . PHE A 1 88 ? -3.287 9.159 -17.406 1.00 73.25 88 PHE A O 1
ATOM 762 N N . ASP A 1 89 ? -2.041 9.533 -15.560 1.00 73.19 89 ASP A N 1
ATOM 763 C CA . ASP A 1 89 ? -0.932 10.131 -16.288 1.00 73.19 89 ASP A CA 1
ATOM 764 C C . ASP A 1 89 ? -0.282 9.051 -17.159 1.00 73.19 89 ASP A C 1
ATOM 766 O O . ASP A 1 89 ? 0.306 8.079 -16.674 1.00 73.19 89 ASP A O 1
ATOM 770 N N . LEU A 1 90 ? -0.448 9.189 -18.473 1.00 72.31 90 LEU A N 1
ATOM 771 C CA . LEU A 1 90 ? 0.127 8.277 -19.446 1.00 72.31 90 LEU A CA 1
ATOM 772 C C . LEU A 1 90 ? 1.487 8.812 -19.878 1.00 72.31 90 LEU A C 1
ATOM 774 O O . LEU A 1 90 ? 1.567 9.833 -20.553 1.00 72.31 90 LEU A O 1
ATOM 778 N N . PHE A 1 91 ? 2.544 8.065 -19.582 1.00 72.94 91 PHE A N 1
ATOM 779 C CA . PHE A 1 91 ? 3.867 8.334 -20.130 1.00 72.94 91 PHE A CA 1
ATOM 780 C C . PHE A 1 91 ? 4.205 7.354 -21.257 1.00 72.94 91 PHE A C 1
ATOM 782 O O . PHE A 1 91 ? 3.880 6.165 -21.214 1.00 72.94 91 PHE A O 1
ATOM 789 N N . THR A 1 92 ? 4.882 7.862 -22.286 1.00 73.75 92 THR A N 1
ATOM 790 C CA . THR A 1 92 ? 5.366 7.066 -23.421 1.00 73.75 92 THR A CA 1
ATOM 791 C C . THR A 1 92 ? 6.881 7.009 -23.374 1.00 73.75 92 THR A C 1
ATOM 793 O O . THR A 1 92 ? 7.552 8.035 -23.313 1.00 73.75 92 THR A O 1
ATOM 796 N N . ILE A 1 93 ? 7.436 5.801 -23.449 1.00 73.06 93 ILE A N 1
ATOM 797 C CA . ILE A 1 93 ? 8.883 5.602 -23.525 1.00 73.06 93 ILE A CA 1
ATOM 798 C C . ILE A 1 93 ? 9.201 5.089 -24.923 1.00 73.06 93 ILE A C 1
ATOM 800 O O . ILE A 1 93 ? 8.710 4.044 -25.347 1.00 73.06 93 ILE A O 1
ATOM 804 N N . SER A 1 94 ? 10.009 5.860 -25.647 1.00 72.06 94 SER A N 1
ATOM 805 C CA . SER A 1 94 ? 10.475 5.510 -26.988 1.00 72.06 94 SER A CA 1
ATOM 806 C C . SER A 1 94 ? 11.842 4.822 -26.930 1.00 72.06 94 SER A C 1
ATOM 808 O O . SER A 1 94 ? 12.688 5.184 -26.103 1.00 72.06 94 SER A O 1
ATOM 810 N N . GLN A 1 95 ? 12.043 3.822 -27.790 1.00 72.88 95 GLN A N 1
ATOM 811 C CA . GLN A 1 95 ? 13.289 3.080 -27.981 1.00 72.88 95 GLN A CA 1
ATOM 812 C C . GLN A 1 95 ? 13.479 2.742 -29.466 1.00 72.88 95 GLN A C 1
ATOM 814 O O . GLN A 1 95 ? 12.524 2.466 -30.171 1.00 72.88 95 GLN A O 1
ATOM 819 N N . GLU A 1 96 ? 14.717 2.716 -29.956 1.00 74.62 96 GLU A N 1
ATOM 820 C CA . GLU A 1 96 ? 15.063 2.492 -31.376 1.00 74.62 96 GLU A CA 1
ATOM 821 C C . GLU A 1 96 ? 14.639 1.168 -31.999 1.00 74.62 96 GLU A C 1
ATOM 823 O O . GLU A 1 96 ? 14.664 1.009 -33.213 1.00 74.62 96 GLU A O 1
ATOM 828 N N . PHE A 1 97 ? 14.185 0.211 -31.209 1.00 78.06 97 PHE A N 1
ATOM 829 C CA . PHE A 1 97 ? 13.818 -1.093 -31.725 1.00 78.06 97 PHE A CA 1
ATOM 830 C C . PHE A 1 97 ? 12.594 -1.619 -30.981 1.00 78.06 97 PHE A C 1
ATOM 832 O O . PHE A 1 97 ? 12.354 -1.231 -29.831 1.00 78.06 97 PHE A O 1
ATOM 839 N N . PRO A 1 98 ? 11.795 -2.493 -31.620 1.00 85.06 98 PRO A N 1
ATOM 840 C CA . PRO A 1 98 ? 10.661 -3.119 -30.961 1.00 85.06 98 PRO A CA 1
ATOM 841 C C . PRO A 1 98 ? 11.101 -3.840 -29.686 1.00 85.06 98 PRO A C 1
ATOM 843 O O . PRO A 1 98 ? 12.026 -4.657 -29.706 1.00 85.06 98 PRO A O 1
ATOM 846 N N . ILE A 1 99 ? 10.413 -3.535 -28.589 1.00 87.88 99 ILE A N 1
ATOM 847 C CA . ILE A 1 99 ? 10.643 -4.161 -27.290 1.00 87.88 99 ILE A CA 1
ATOM 848 C C . ILE A 1 99 ? 9.815 -5.443 -27.230 1.00 87.88 99 ILE A C 1
ATOM 850 O O . ILE A 1 99 ? 8.596 -5.406 -27.396 1.00 87.88 99 ILE A O 1
ATOM 854 N N . ASP A 1 100 ? 10.475 -6.568 -26.971 1.00 89.06 100 ASP A N 1
ATOM 855 C CA . ASP A 1 100 ? 9.807 -7.862 -26.809 1.00 89.06 100 ASP A CA 1
ATOM 856 C C . ASP A 1 100 ? 9.473 -8.147 -25.334 1.00 89.06 100 ASP A C 1
ATOM 858 O O . ASP A 1 100 ? 8.589 -8.951 -25.041 1.00 89.06 100 ASP A O 1
ATOM 862 N N . SER A 1 101 ? 10.172 -7.508 -24.385 1.00 88.56 101 SER A N 1
ATOM 863 C CA . SER A 1 101 ? 9.948 -7.723 -22.949 1.00 88.56 101 SER A CA 1
ATOM 864 C C . SER A 1 101 ? 10.203 -6.480 -22.099 1.00 88.56 101 SER A C 1
ATOM 866 O O . SER A 1 101 ? 11.079 -5.669 -22.397 1.00 88.56 101 SER A O 1
ATOM 868 N N . VAL A 1 102 ? 9.436 -6.347 -21.015 1.00 90.50 102 VAL A N 1
ATOM 869 C CA . VAL A 1 102 ? 9.535 -5.252 -20.044 1.00 90.50 102 VAL A CA 1
ATOM 870 C C . VAL A 1 102 ? 9.507 -5.825 -18.629 1.00 90.50 102 VAL A C 1
ATOM 872 O O . VAL A 1 102 ? 8.710 -6.714 -18.334 1.00 90.50 102 VAL A O 1
ATOM 875 N N . LEU A 1 103 ? 10.355 -5.296 -17.751 1.00 89.69 103 LEU A N 1
ATOM 876 C CA . LEU A 1 103 ? 10.427 -5.635 -16.337 1.00 89.69 103 LEU A CA 1
ATOM 877 C C . LEU A 1 103 ? 10.519 -4.355 -15.501 1.00 89.69 103 LEU A C 1
ATOM 879 O O . LEU A 1 103 ? 11.346 -3.487 -15.768 1.00 89.69 103 LEU A O 1
ATOM 883 N N . LEU A 1 104 ? 9.688 -4.261 -14.465 1.00 87.81 104 LEU A N 1
ATOM 884 C CA . LEU A 1 104 ? 9.744 -3.196 -13.467 1.00 87.81 104 LEU A CA 1
ATOM 885 C C . LEU A 1 104 ? 10.361 -3.738 -12.178 1.00 87.81 104 LEU A C 1
ATOM 887 O O . LEU A 1 104 ? 9.902 -4.742 -11.636 1.00 87.81 104 LEU A O 1
ATOM 891 N N . LEU A 1 105 ? 11.391 -3.059 -11.684 1.00 83.75 105 LEU A N 1
ATOM 892 C CA . LEU A 1 105 ? 12.073 -3.356 -10.427 1.00 83.75 105 LEU A CA 1
ATOM 893 C C . LEU A 1 105 ? 11.907 -2.199 -9.439 1.00 83.75 105 LEU A C 1
ATOM 895 O O . LEU A 1 105 ? 11.435 -1.118 -9.796 1.00 83.75 105 LEU A O 1
ATOM 899 N N . ASN A 1 106 ? 12.300 -2.440 -8.185 1.00 81.19 106 ASN A N 1
ATOM 900 C CA . ASN A 1 106 ? 12.317 -1.431 -7.123 1.00 81.19 106 ASN A CA 1
ATOM 901 C C . ASN A 1 106 ? 10.967 -0.713 -6.965 1.00 81.19 106 ASN A C 1
ATOM 903 O O . ASN A 1 106 ? 10.914 0.508 -6.971 1.00 81.19 106 ASN A O 1
ATOM 907 N N . TYR A 1 107 ? 9.865 -1.463 -6.861 1.00 75.44 107 TYR A N 1
ATOM 908 C CA . TYR A 1 107 ? 8.508 -0.899 -6.730 1.00 75.44 107 TYR A CA 1
ATOM 909 C C . TYR A 1 107 ? 8.074 -0.030 -7.916 1.00 75.44 107 TYR A C 1
ATOM 911 O O . TYR A 1 107 ? 7.307 0.912 -7.752 1.00 75.44 107 TYR A O 1
ATOM 919 N N . GLY A 1 108 ? 8.557 -0.354 -9.118 1.00 79.31 108 GLY A N 1
ATOM 920 C CA . GLY A 1 108 ? 8.227 0.403 -10.323 1.00 79.31 108 GLY A CA 1
ATOM 921 C C . GLY A 1 108 ? 9.103 1.631 -10.534 1.00 79.31 108 GLY A C 1
ATOM 922 O O . GLY A 1 108 ? 8.787 2.433 -11.396 1.00 79.31 108 GLY A O 1
ATOM 923 N N . MET A 1 109 ? 10.199 1.767 -9.787 1.00 82.69 109 MET A N 1
ATOM 924 C CA . MET A 1 109 ? 11.138 2.880 -9.923 1.00 82.69 109 MET A CA 1
ATOM 925 C C . MET A 1 109 ? 12.219 2.637 -10.975 1.00 82.69 109 MET A C 1
ATOM 927 O O . MET A 1 109 ? 12.845 3.575 -11.455 1.00 82.69 109 MET A O 1
ATOM 931 N N . THR A 1 110 ? 12.462 1.383 -11.348 1.00 85.56 110 THR A N 1
ATOM 932 C CA . THR A 1 110 ? 13.450 1.037 -12.371 1.00 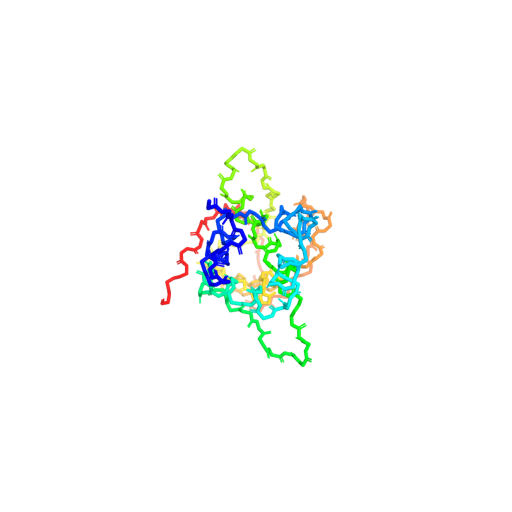85.56 110 THR A CA 1
ATOM 933 C C . THR A 1 110 ? 12.780 0.230 -13.468 1.00 85.56 110 THR A C 1
ATOM 935 O O . THR A 1 110 ? 12.223 -0.836 -13.210 1.00 85.56 110 THR A O 1
ATOM 938 N N . LEU A 1 111 ? 12.859 0.726 -14.696 1.00 88.25 111 LEU A N 1
ATOM 939 C CA . LEU A 1 111 ? 12.368 0.062 -15.891 1.00 88.25 111 LEU A CA 1
ATOM 940 C C . LEU A 1 111 ? 13.517 -0.633 -16.613 1.00 88.25 111 LEU A C 1
ATOM 942 O O . LEU A 1 111 ? 14.536 -0.017 -16.916 1.00 88.25 111 LEU A O 1
ATOM 946 N N . ILE A 1 112 ? 13.317 -1.900 -16.946 1.00 89.06 112 ILE A N 1
ATOM 947 C CA . ILE A 1 112 ? 14.200 -2.675 -17.807 1.00 89.06 112 ILE A CA 1
ATOM 948 C C . ILE A 1 112 ? 13.404 -3.102 -19.038 1.00 89.06 112 ILE A C 1
ATOM 950 O O . ILE A 1 112 ? 12.357 -3.733 -18.906 1.00 89.06 112 ILE A O 1
ATOM 954 N N . SER A 1 113 ? 13.896 -2.783 -20.231 1.00 90.38 113 SER A N 1
ATOM 955 C CA . SER A 1 113 ? 13.320 -3.231 -21.501 1.00 90.38 113 SER A CA 1
ATOM 956 C C . SER A 1 113 ? 14.324 -4.061 -22.298 1.00 90.38 113 SER A C 1
ATOM 958 O O . SER A 1 113 ? 15.491 -3.695 -22.428 1.00 90.38 113 SER A O 1
ATOM 960 N N . GLY A 1 114 ? 13.867 -5.196 -22.825 1.00 90.25 114 GLY A N 1
ATOM 961 C CA . GLY A 1 114 ? 14.624 -6.076 -23.713 1.00 90.25 114 GLY A CA 1
ATOM 962 C C . GLY A 1 114 ? 14.109 -5.966 -25.144 1.00 90.25 114 GLY A C 1
ATOM 963 O O . GLY A 1 114 ? 12.912 -6.135 -25.390 1.00 90.25 114 GLY A O 1
ATOM 964 N N . SER A 1 115 ? 15.010 -5.685 -26.079 1.00 88.06 115 SER A N 1
ATOM 965 C CA . SER A 1 115 ? 14.673 -5.293 -27.446 1.00 88.06 115 SER A CA 1
ATOM 966 C C . SER A 1 115 ? 15.252 -6.244 -28.508 1.00 88.06 115 SER A C 1
ATOM 968 O O . SER A 1 115 ? 16.204 -6.988 -28.257 1.00 88.06 115 SER A O 1
ATOM 970 N N . ARG A 1 116 ? 14.668 -6.234 -29.717 1.00 86.75 116 ARG A N 1
ATOM 971 C CA . ARG A 1 116 ? 15.044 -7.110 -30.851 1.00 86.75 116 ARG A CA 1
ATOM 972 C C . ARG A 1 116 ? 16.457 -6.916 -31.382 1.00 86.75 116 ARG A C 1
ATOM 974 O O . ARG A 1 116 ? 17.028 -7.839 -31.962 1.00 86.75 116 ARG A O 1
ATOM 981 N N . ASP A 1 117 ? 17.027 -5.739 -31.170 1.00 84.75 117 ASP A N 1
ATOM 982 C CA . ASP A 1 117 ? 18.441 -5.440 -31.420 1.00 84.75 117 ASP A CA 1
ATOM 983 C C . ASP A 1 117 ? 19.389 -6.151 -30.441 1.00 84.75 117 ASP A C 1
ATOM 985 O O . ASP A 1 117 ? 20.601 -5.959 -30.515 1.00 84.75 117 ASP A O 1
ATOM 989 N N . ARG A 1 118 ? 18.851 -7.006 -29.557 1.00 85.38 118 ARG A N 1
ATOM 990 C CA . ARG A 1 118 ? 19.571 -7.724 -28.498 1.00 85.38 118 ARG A CA 1
ATOM 991 C C . ARG A 1 118 ? 20.129 -6.784 -27.429 1.00 85.38 118 ARG A C 1
ATOM 993 O O . ARG A 1 118 ? 20.974 -7.218 -26.641 1.00 85.38 118 ARG A O 1
ATOM 1000 N N . SER A 1 119 ? 19.651 -5.537 -27.386 1.00 85.00 119 SER A N 1
ATOM 1001 C CA . SER A 1 119 ? 19.982 -4.602 -26.323 1.00 85.00 119 SER A CA 1
ATOM 1002 C C . SER A 1 119 ? 19.031 -4.751 -25.140 1.00 85.00 119 SER A C 1
ATOM 1004 O O . SER A 1 119 ? 17.857 -5.119 -25.269 1.00 85.00 119 SER A O 1
ATOM 1006 N N . ILE A 1 120 ? 19.568 -4.453 -23.961 1.00 88.44 120 ILE A N 1
ATOM 1007 C CA . ILE A 1 120 ? 18.791 -4.270 -22.738 1.00 88.44 120 ILE A CA 1
ATOM 1008 C C . ILE A 1 120 ? 18.958 -2.817 -22.318 1.00 88.44 120 ILE A C 1
ATOM 1010 O O . ILE A 1 120 ? 20.084 -2.346 -22.159 1.00 88.44 120 ILE A O 1
ATOM 1014 N N . CYS A 1 121 ? 17.847 -2.112 -22.139 1.00 86.31 121 CYS A N 1
ATOM 1015 C CA . CYS A 1 121 ? 17.818 -0.726 -21.700 1.00 86.31 121 CYS A CA 1
ATOM 1016 C C . CYS A 1 121 ? 17.326 -0.659 -20.255 1.00 86.31 121 CYS A C 1
ATOM 1018 O O . CYS A 1 121 ? 16.271 -1.199 -19.928 1.00 86.31 121 CYS A O 1
ATOM 1020 N N . ILE A 1 122 ? 18.083 0.022 -19.398 1.00 88.19 122 ILE A N 1
ATOM 1021 C CA . ILE A 1 122 ? 17.740 0.257 -17.994 1.00 88.19 122 ILE A CA 1
ATOM 1022 C C . ILE A 1 122 ? 17.507 1.755 -17.808 1.00 88.19 122 ILE A C 1
ATOM 1024 O O . ILE A 1 122 ? 18.395 2.557 -18.113 1.00 88.19 122 ILE A O 1
ATOM 1028 N N . LYS A 1 123 ? 16.323 2.126 -17.317 1.00 85.06 123 LYS A N 1
ATOM 1029 C CA . LYS A 1 123 ? 15.912 3.507 -17.039 1.00 85.06 123 LYS A CA 1
ATOM 1030 C C . LYS A 1 123 ? 15.464 3.641 -15.588 1.00 85.06 123 LYS A C 1
ATOM 1032 O O . LYS A 1 123 ? 14.683 2.826 -15.100 1.00 85.06 123 LYS A O 1
ATOM 1037 N N . ASP A 1 124 ? 15.948 4.680 -14.920 1.00 84.56 124 ASP A N 1
ATOM 1038 C CA . ASP A 1 124 ? 15.376 5.134 -13.655 1.00 84.56 124 ASP A CA 1
ATOM 1039 C C . ASP A 1 124 ? 14.174 6.035 -13.965 1.00 84.56 124 ASP A C 1
ATOM 1041 O O . ASP A 1 124 ? 14.279 6.955 -14.778 1.00 84.56 124 ASP A O 1
ATOM 1045 N N . ILE A 1 125 ? 13.026 5.719 -13.373 1.00 82.31 125 ILE A N 1
ATOM 1046 C CA . ILE A 1 125 ? 11.753 6.411 -13.589 1.00 82.31 125 ILE A CA 1
ATOM 1047 C C . ILE A 1 125 ? 11.223 7.075 -12.308 1.00 82.31 125 ILE A C 1
ATOM 1049 O O . ILE A 1 125 ? 10.067 7.483 -12.272 1.00 82.31 125 ILE A O 1
ATOM 1053 N N . GLN A 1 126 ? 12.063 7.239 -11.273 1.00 72.62 126 GLN A N 1
ATOM 1054 C CA . GLN A 1 126 ? 11.685 7.890 -10.005 1.00 72.62 126 GLN A CA 1
ATOM 1055 C C . GLN A 1 126 ? 11.256 9.353 -10.158 1.00 72.62 126 GLN A C 1
ATOM 1057 O O . GLN A 1 126 ? 10.344 9.791 -9.464 1.00 72.62 126 GLN A O 1
ATOM 1062 N N . ASN A 1 127 ? 11.900 10.098 -11.061 1.00 60.75 127 ASN A N 1
ATOM 1063 C CA . ASN A 1 127 ? 11.712 11.542 -11.228 1.00 60.75 127 ASN A CA 1
ATOM 1064 C C . ASN A 1 127 ? 11.333 11.882 -12.672 1.00 60.75 127 ASN A C 1
ATOM 1066 O O . ASN A 1 127 ? 12.034 12.620 -13.365 1.00 60.75 127 ASN A O 1
ATOM 1070 N N . ILE A 1 128 ? 10.228 11.312 -13.151 1.00 63.81 128 ILE A N 1
ATOM 1071 C CA . ILE A 1 128 ? 9.600 11.780 -14.388 1.00 63.81 128 ILE A CA 1
ATOM 1072 C C . ILE A 1 128 ? 8.914 13.115 -14.064 1.00 63.81 128 ILE A C 1
ATOM 1074 O O . ILE A 1 128 ? 7.741 13.155 -13.713 1.00 63.81 128 ILE A O 1
ATOM 1078 N N . GLU A 1 129 ? 9.678 14.207 -14.105 1.00 55.38 129 GLU A N 1
ATOM 1079 C CA . GLU A 1 129 ? 9.147 15.570 -13.936 1.00 55.38 129 GLU A CA 1
ATOM 1080 C C . GLU A 1 129 ? 8.407 16.051 -15.194 1.00 55.38 129 GLU A C 1
ATOM 1082 O O . GLU A 1 129 ? 7.552 16.930 -15.113 1.00 55.38 129 GLU A O 1
ATOM 1087 N N . ASP A 1 130 ? 8.717 15.452 -16.348 1.00 56.66 130 ASP A N 1
ATOM 1088 C CA . ASP A 1 130 ? 8.180 15.826 -17.652 1.00 56.66 130 ASP A CA 1
ATOM 1089 C C . ASP A 1 130 ? 7.708 14.573 -18.407 1.00 56.66 130 ASP A C 1
ATOM 1091 O O . ASP A 1 130 ? 8.505 13.799 -18.951 1.00 56.66 130 ASP A O 1
ATOM 1095 N N . VAL A 1 131 ? 6.391 14.356 -18.388 1.00 57.66 131 VAL A N 1
ATOM 1096 C CA . VAL A 1 131 ? 5.700 13.201 -18.990 1.00 57.66 131 VAL A CA 1
ATOM 1097 C C . VAL A 1 131 ? 5.879 13.169 -20.516 1.00 57.66 131 VAL A C 1
ATOM 1099 O O . VAL A 1 131 ? 5.828 12.098 -21.127 1.00 57.66 131 VAL A O 1
ATOM 1102 N N . ASP A 1 132 ? 6.182 14.317 -21.123 1.00 55.72 132 ASP A N 1
ATOM 1103 C CA . ASP A 1 132 ? 6.325 14.460 -22.570 1.00 55.72 132 ASP A CA 1
ATOM 1104 C C . ASP A 1 132 ? 7.749 14.149 -23.075 1.00 55.72 132 ASP A C 1
ATOM 1106 O O . ASP A 1 132 ? 7.938 13.905 -24.268 1.00 55.72 132 ASP A O 1
ATOM 1110 N N . ASN A 1 133 ? 8.757 14.076 -22.189 1.00 56.25 133 ASN A N 1
ATOM 1111 C CA . ASN A 1 133 ? 10.176 13.946 -22.565 1.00 56.25 133 ASN A CA 1
ATOM 1112 C C . ASN A 1 133 ? 10.915 12.738 -21.949 1.00 56.25 133 ASN A C 1
ATOM 1114 O O . ASN A 1 133 ? 12.135 12.765 -21.769 1.00 56.25 133 ASN A O 1
ATOM 1118 N N . LEU A 1 134 ? 10.238 11.609 -21.699 1.00 58.09 134 LEU A N 1
ATOM 1119 C CA . LEU A 1 134 ? 10.905 10.400 -21.172 1.00 58.09 134 LEU A CA 1
ATOM 1120 C C . LEU A 1 134 ? 11.909 9.744 -22.136 1.00 58.09 134 LEU A C 1
ATOM 1122 O O . LEU A 1 134 ? 12.712 8.898 -21.726 1.00 58.09 134 LEU A O 1
ATOM 1126 N N . SER A 1 135 ? 11.891 10.092 -23.424 1.00 59.34 135 SER A N 1
ATOM 1127 C CA . SER A 1 135 ? 12.933 9.660 -24.363 1.00 59.34 135 SER A CA 1
ATOM 1128 C C . SER A 1 135 ? 14.309 10.235 -24.018 1.00 59.34 135 SER A C 1
ATOM 1130 O O . SER A 1 135 ? 15.310 9.638 -24.401 1.00 59.34 135 SER A O 1
ATOM 1132 N N . ALA A 1 136 ? 14.360 11.354 -23.286 1.00 57.66 136 ALA A N 1
ATOM 1133 C CA . ALA A 1 136 ? 15.596 12.002 -22.857 1.00 57.66 136 ALA A CA 1
ATOM 1134 C C . ALA A 1 136 ? 16.133 11.476 -21.515 1.00 57.66 136 ALA A C 1
ATOM 1136 O O . ALA A 1 136 ? 17.225 11.870 -21.104 1.00 57.66 136 ALA A O 1
ATOM 1137 N N . LEU A 1 137 ? 15.396 10.588 -20.828 1.00 65.50 137 LEU A N 1
ATOM 1138 C CA . LEU A 1 137 ? 15.870 10.014 -19.573 1.00 65.50 137 LEU A CA 1
ATOM 1139 C C . LEU A 1 137 ? 17.165 9.224 -19.804 1.00 65.50 137 LEU A C 1
ATOM 1141 O O . LEU A 1 137 ? 17.243 8.438 -20.760 1.00 65.50 137 LEU A O 1
ATOM 1145 N N . PRO A 1 138 ? 18.168 9.396 -18.923 1.00 66.25 138 PRO A N 1
ATOM 1146 C CA . PRO A 1 138 ? 19.417 8.669 -19.032 1.00 66.25 138 PRO A CA 1
ATOM 1147 C C . PRO A 1 138 ? 19.125 7.170 -18.999 1.00 66.25 138 PRO A C 1
ATOM 1149 O O . PRO A 1 138 ? 18.510 6.647 -18.069 1.00 66.25 138 PRO A O 1
ATOM 1152 N N . CYS A 1 139 ? 19.552 6.483 -20.053 1.00 72.50 139 CYS A N 1
ATOM 1153 C CA . CYS A 1 139 ? 19.401 5.047 -20.196 1.00 72.50 139 CYS A CA 1
ATOM 1154 C C . CYS A 1 139 ? 20.770 4.391 -20.250 1.00 72.50 139 CYS A C 1
ATOM 1156 O O . CYS A 1 139 ? 21.657 4.802 -20.998 1.00 72.50 139 CYS A O 1
ATOM 1158 N N . THR A 1 140 ? 20.926 3.338 -19.456 1.00 79.19 140 THR A N 1
ATOM 1159 C CA . THR A 1 140 ? 22.082 2.456 -19.574 1.00 79.19 140 THR A CA 1
ATOM 1160 C C . THR A 1 140 ? 21.722 1.353 -20.554 1.00 79.19 140 THR A C 1
ATOM 1162 O O . THR A 1 140 ? 20.809 0.569 -20.287 1.00 79.19 140 THR A O 1
ATOM 1165 N N . PHE A 1 141 ? 22.431 1.292 -21.680 1.00 76.69 141 PHE A N 1
ATOM 1166 C CA . PHE A 1 141 ? 22.300 0.196 -22.631 1.00 76.69 141 PHE A CA 1
ATOM 1167 C C . PHE A 1 141 ? 23.357 -0.867 -22.382 1.00 76.69 141 PHE A C 1
ATOM 1169 O O . PHE A 1 141 ? 24.548 -0.579 -22.259 1.00 76.69 141 PHE A O 1
ATOM 1176 N N . ILE A 1 142 ? 22.916 -2.115 -22.390 1.00 76.19 142 ILE A N 1
ATOM 1177 C CA . ILE A 1 142 ? 23.785 -3.279 -22.434 1.00 76.19 142 ILE A CA 1
ATOM 1178 C C . ILE A 1 142 ? 23.662 -3.853 -23.843 1.00 76.19 142 ILE A C 1
ATOM 1180 O O . ILE A 1 142 ? 22.562 -4.184 -24.279 1.00 76.19 142 ILE A O 1
ATOM 1184 N N . ASN A 1 143 ? 24.797 -3.982 -24.537 1.00 64.94 143 ASN A N 1
ATOM 1185 C CA . ASN A 1 143 ? 24.911 -4.652 -25.838 1.00 64.94 143 ASN A CA 1
ATOM 1186 C C . ASN A 1 143 ? 24.206 -3.953 -27.028 1.00 64.94 143 ASN A C 1
ATOM 1188 O O . ASN A 1 143 ? 23.685 -4.620 -27.917 1.00 64.94 143 ASN A O 1
ATOM 1192 N N . ALA A 1 144 ? 24.185 -2.614 -27.060 1.00 59.28 144 ALA A N 1
ATOM 1193 C CA . ALA A 1 144 ? 23.582 -1.856 -28.161 1.00 59.28 144 ALA A CA 1
ATOM 1194 C C . ALA A 1 144 ? 24.419 -1.925 -29.453 1.00 59.28 144 ALA A C 1
ATOM 1196 O O . ALA A 1 144 ? 25.581 -1.512 -29.480 1.00 59.28 144 ALA A O 1
ATOM 1197 N N . HIS A 1 145 ? 23.808 -2.397 -30.542 1.00 54.94 145 HIS A N 1
ATOM 1198 C CA . HIS A 1 145 ? 24.324 -2.215 -31.899 1.00 54.94 145 HIS A CA 1
ATOM 1199 C C . HIS A 1 145 ? 23.865 -0.843 -32.424 1.00 54.94 145 HIS A C 1
ATOM 1201 O O . HIS A 1 145 ? 22.670 -0.585 -32.510 1.00 54.94 145 HIS A O 1
ATOM 1207 N N . GLN A 1 146 ? 24.799 0.046 -32.778 1.00 48.03 146 GLN A N 1
ATOM 1208 C CA . GLN A 1 146 ? 24.484 1.379 -33.314 1.00 48.03 146 GLN A CA 1
ATOM 1209 C C . GLN A 1 146 ? 23.826 1.290 -34.702 1.00 48.03 146 GLN A C 1
ATOM 1211 O O . GLN A 1 146 ? 24.573 1.122 -35.659 1.00 48.03 146 GLN A O 1
ATOM 1216 N N . VAL A 1 147 ? 22.501 1.470 -34.846 1.00 48.19 147 VAL A N 1
ATOM 1217 C CA . VAL A 1 147 ? 21.866 1.982 -36.088 1.00 48.19 147 VAL A CA 1
ATOM 1218 C C . VAL A 1 147 ? 20.485 2.615 -35.809 1.00 48.19 147 VAL A C 1
ATOM 1220 O O . VAL A 1 147 ? 19.681 2.082 -35.059 1.00 48.19 147 VAL A O 1
ATOM 1223 N N . SER A 1 148 ? 20.222 3.718 -36.517 1.00 44.59 148 SER A N 1
ATOM 1224 C CA . SER A 1 148 ? 19.093 4.660 -36.508 1.00 44.59 148 SER A CA 1
ATOM 1225 C C . SER A 1 148 ? 17.677 4.110 -36.796 1.00 44.59 148 SER A C 1
ATOM 1227 O O . SER A 1 148 ? 17.415 3.688 -37.925 1.00 44.59 148 SER A O 1
ATOM 1229 N N . THR A 1 149 ? 16.738 4.229 -35.838 1.00 43.62 149 THR A N 1
ATOM 1230 C CA . THR A 1 149 ? 15.410 4.928 -35.916 1.00 43.62 149 THR A CA 1
ATOM 1231 C C . THR A 1 149 ? 14.477 4.562 -34.727 1.00 43.62 149 THR A C 1
ATOM 1233 O O . THR A 1 149 ? 14.311 3.384 -34.466 1.00 43.62 149 THR A O 1
ATOM 1236 N N . PRO A 1 150 ? 13.816 5.512 -34.020 1.00 44.59 150 PRO A N 1
ATOM 1237 C CA . PRO A 1 150 ? 12.968 5.256 -32.830 1.00 44.59 150 PRO A CA 1
ATOM 1238 C C . PRO A 1 150 ? 11.585 4.610 -33.084 1.00 44.59 150 PRO A C 1
ATOM 1240 O O . PRO A 1 150 ? 10.833 5.067 -33.941 1.00 44.59 150 PRO A O 1
ATOM 1243 N N . TYR A 1 151 ? 11.207 3.628 -32.251 1.00 48.81 151 TYR A N 1
ATOM 1244 C CA . TYR A 1 151 ? 9.858 3.061 -32.060 1.00 48.81 151 TYR A CA 1
ATOM 1245 C C . TYR A 1 151 ? 9.282 3.451 -30.679 1.00 48.81 151 TYR A C 1
ATOM 1247 O O . TYR A 1 151 ? 9.950 3.369 -29.653 1.00 48.81 151 TYR A O 1
ATOM 1255 N N . SER A 1 152 ? 8.007 3.838 -30.612 1.00 41.53 152 SER A N 1
ATOM 1256 C CA . SER A 1 152 ? 7.348 4.272 -29.365 1.00 41.53 152 SER A CA 1
ATOM 1257 C C . SER A 1 152 ? 6.477 3.186 -28.728 1.00 41.53 152 SER A C 1
ATOM 1259 O O . SER A 1 152 ? 5.751 2.496 -29.447 1.00 41.53 152 SER A O 1
ATOM 1261 N N . ILE A 1 153 ? 6.450 3.100 -27.390 1.00 44.16 153 ILE A N 1
ATOM 1262 C CA . ILE A 1 153 ? 5.532 2.216 -26.648 1.00 44.16 153 ILE A CA 1
ATOM 1263 C C . ILE A 1 153 ? 4.604 3.012 -25.745 1.00 44.16 153 ILE A C 1
ATOM 1265 O O . ILE A 1 153 ? 5.046 3.810 -24.921 1.00 44.16 153 ILE A O 1
ATOM 1269 N N . GLN A 1 154 ? 3.313 2.709 -25.861 1.00 34.88 154 GLN A N 1
ATOM 1270 C CA . GLN A 1 154 ? 2.265 3.182 -24.967 1.00 34.88 154 GLN A CA 1
ATOM 1271 C C . GLN A 1 154 ? 1.998 2.109 -23.910 1.00 34.88 154 GLN A C 1
ATOM 1273 O O . GLN A 1 154 ? 1.494 1.028 -24.226 1.00 34.88 154 GLN A O 1
ATOM 1278 N N . VAL A 1 155 ? 2.346 2.386 -22.655 1.00 37.84 155 VAL A N 1
ATOM 1279 C CA . VAL A 1 155 ? 2.045 1.481 -21.542 1.00 37.84 155 VAL A CA 1
ATOM 1280 C C . VAL A 1 155 ? 0.605 1.741 -21.108 1.00 37.84 155 VAL A C 1
ATOM 1282 O O . VAL A 1 155 ? 0.334 2.659 -20.344 1.00 37.84 155 VAL A O 1
ATOM 1285 N N . LYS A 1 156 ? -0.350 0.947 -21.609 1.00 27.52 156 LYS A N 1
ATOM 1286 C CA . LYS A 1 156 ? -1.705 0.948 -21.042 1.00 27.52 156 LYS A CA 1
ATOM 1287 C C . LYS A 1 156 ? -1.677 0.271 -19.670 1.00 27.52 156 LYS A C 1
ATOM 1289 O O . LYS A 1 156 ? -1.118 -0.828 -19.577 1.00 27.52 156 LYS A O 1
ATOM 1294 N N . PRO A 1 157 ? -2.314 0.849 -18.635 1.00 31.05 157 PRO A N 1
ATOM 1295 C CA . PRO A 1 157 ? -2.469 0.183 -17.352 1.00 31.05 157 PRO A CA 1
ATOM 1296 C C . PRO A 1 157 ? -3.305 -1.083 -17.568 1.00 31.05 157 PRO A C 1
ATOM 1298 O O . PRO A 1 157 ? -4.521 -1.044 -17.726 1.00 31.05 157 PRO A O 1
ATOM 1301 N N . THR A 1 158 ? -2.627 -2.223 -17.654 1.00 30.89 158 THR A N 1
ATOM 1302 C CA . THR A 1 158 ? -3.263 -3.535 -17.705 1.00 30.89 158 THR A CA 1
ATOM 1303 C C . THR A 1 158 ? -3.218 -4.075 -16.293 1.00 30.89 158 THR A C 1
ATOM 1305 O O . THR A 1 158 ? -2.138 -4.143 -15.705 1.00 30.89 158 THR A O 1
ATOM 1308 N N . VAL A 1 159 ? -4.386 -4.420 -15.744 1.00 36.16 159 VAL A N 1
ATOM 1309 C CA . VAL A 1 159 ? -4.524 -5.042 -14.424 1.00 36.16 159 VAL A CA 1
ATOM 1310 C C . VAL A 1 159 ? -3.552 -6.214 -14.355 1.00 36.16 159 VAL A C 1
ATOM 1312 O O . VAL A 1 159 ? -3.732 -7.236 -15.020 1.00 36.16 159 VAL A O 1
ATOM 1315 N N . MET A 1 160 ? -2.475 -6.025 -13.596 1.00 29.91 160 MET A N 1
ATOM 1316 C CA . MET A 1 160 ? -1.421 -7.011 -13.455 1.00 29.91 160 MET A CA 1
ATOM 1317 C C . MET A 1 160 ? -1.975 -8.121 -12.560 1.00 29.91 160 MET A C 1
ATOM 1319 O O . MET A 1 160 ? -1.882 -8.070 -11.335 1.00 29.91 160 MET A O 1
ATOM 1323 N N . HIS A 1 161 ? -2.606 -9.124 -13.175 1.00 27.28 161 HIS A N 1
ATOM 1324 C CA . HIS A 1 161 ? -2.849 -10.410 -12.535 1.00 27.28 161 HIS A CA 1
ATOM 1325 C C . HIS A 1 161 ? -1.495 -11.096 -12.357 1.00 27.28 161 HIS A C 1
ATOM 1327 O O . HIS A 1 161 ? -1.065 -11.916 -13.167 1.00 27.28 161 HIS A O 1
ATOM 1333 N N . ILE A 1 162 ? -0.801 -10.718 -11.287 1.00 29.16 162 ILE A N 1
ATOM 1334 C CA . ILE A 1 162 ? 0.369 -11.440 -10.818 1.00 29.16 162 ILE A CA 1
ATOM 1335 C C . ILE A 1 162 ? -0.145 -12.787 -10.306 1.00 29.16 162 ILE A C 1
ATOM 1337 O O . ILE A 1 162 ? -0.738 -12.896 -9.229 1.00 29.16 162 ILE A O 1
ATOM 1341 N N . SER A 1 163 ? 0.020 -13.797 -11.152 1.00 25.22 163 SER A N 1
ATOM 1342 C CA . SER A 1 163 ? -0.189 -15.193 -10.805 1.00 25.22 163 SER A CA 1
ATOM 1343 C C . SER A 1 163 ? 1.065 -15.667 -10.078 1.00 25.22 163 SER A C 1
ATOM 1345 O O . SER A 1 163 ? 2.113 -15.807 -10.703 1.00 25.22 163 SER A O 1
ATOM 1347 N N . TYR A 1 164 ? 0.940 -15.883 -8.771 1.00 33.38 164 TYR A N 1
ATOM 1348 C CA . TYR A 1 164 ? 1.780 -16.795 -8.000 1.00 33.38 164 TYR A CA 1
ATOM 1349 C C . TYR A 1 164 ? 0.850 -17.739 -7.242 1.00 33.38 164 TYR A C 1
ATOM 1351 O O . TYR A 1 164 ? -0.157 -17.239 -6.676 1.00 33.38 164 TYR A O 1
#

Radius of gyration: 22.46 Å; chains: 1; bounding box: 54×33×61 Å

Secondary structure (DSSP, 8-state):
--GGGS-HHHHHHHHHTS-HHHIIIIIHHH-HHHHHHHSSHHHHHHHHHHH-TT----TTSSS---HHHHHHHHHHHHHHHH-TTSPP---EEEESS-EEEEEEEGGGTEEEEEETTS-EEEEE-TT---TT-GGGS-EEEES-------EEEE----------

InterPro domains:
  IPR001810 F-box domain [PF12937] (4-49)
  IPR001810 F-box domain [PS50181] (1-47)
  IPR036047 F-box-like domain superfamily [SSF81383] (3-84)

Sequence (164 aa):
MSLTDLPPEVLLTIFLYLRTKFVLNTVTRVCKLFYHIITPEATWKTRFNKIWPRRVTNDSDCIIPRWKELCHQNEEFDQHWLEPEKEFDLFTISQEFPIDSVLLLNYGMTLISGSRDRSICIKDIQNIEDVDNLSALPCTFINAHQVSTPYSIQVKPTVMHISY

Organism: Paramuricea clavata (NCBI:txid317549)

pLDDT: mean 76.97, std 18.83, range [25.22, 95.75]

Foldseek 3Di:
DDPVVDDLVVVLVVCLPPQLCCLVPPVLPPDVVSVVSSVDLVSLVVSCCVVCVPDDDPPPDPDDDSSSVVSNVVVVVVVCVVDPPDDDLWAKEKDFFDFPDWDAPDVNQWIWTQGPQRKIKIFGNNDCVDSDPNNPGDIDIDNHDDDDDMDMDTDDPDPPPPDD